Protein AF-A0AAW9EFM4-F1 (afdb_monomer)

Foldseek 3Di:
DQDPLLVQVLVVLVVVQKDFLVRSCVSVVDDSVVSVVSVVVLCVLQQWDFPDDPVGTMIGGHVVSVVSSVCPPDPPVVCPVVVVVCPDPVNVVVCVVPVPDDD

Mean predicted aligned error: 13.25 Å

Radius of gyration: 21.23 Å; Cα contacts (8 Å, |Δi|>4): 97; chains: 1; bounding box: 37×42×53 Å

Sequence (103 aa):
MASKSLWAIVDFLRVNQTVTPRQVQNLLGCDCKKAHNLLLHLVRRAVVIRTGEPHHPVYSLQPGGELNIKQIKSKVRRNMVTSVCRTSPAMQRVLAFYGRASA

pLDDT: mean 79.12, std 14.89, range [40.62, 94.12]

Secondary structure (DSSP, 8-state):
---HHHHHHHHHHHHHSEE-HHHHHHHHT--HHHHHHHHHHHHHTTSEEE-S-SSS--EEEPTTHHHHHHTTS-------HHHHHHHSHHHHHHHHHH-----

Structure (mmCIF, N/CA/C/O backbone):
data_AF-A0AAW9EFM4-F1
#
_entry.id   AF-A0AAW9EFM4-F1
#
loop_
_atom_site.group_PDB
_atom_site.id
_atom_site.type_symbol
_atom_site.label_atom_id
_atom_site.label_alt_id
_atom_site.label_comp_id
_atom_site.label_asym_id
_atom_site.label_entity_id
_atom_site.label_seq_id
_atom_site.pdbx_PDB_ins_code
_atom_site.Cartn_x
_atom_site.Cartn_y
_atom_site.Cartn_z
_atom_site.occupancy
_atom_site.B_iso_or_equiv
_atom_site.auth_seq_id
_atom_site.auth_comp_id
_atom_site.auth_asym_id
_atom_site.auth_atom_id
_atom_site.pdbx_PDB_model_num
ATOM 1 N N . MET A 1 1 ? -9.289 -11.696 -10.796 1.00 46.38 1 MET A N 1
ATOM 2 C CA . MET A 1 1 ? -9.653 -10.368 -10.260 1.00 46.38 1 MET A CA 1
ATOM 3 C C . MET A 1 1 ? -8.787 -10.110 -9.038 1.00 46.38 1 MET A C 1
ATOM 5 O O . MET A 1 1 ? -8.505 -11.072 -8.335 1.00 46.38 1 MET A O 1
ATOM 9 N N . ALA A 1 2 ? -8.318 -8.878 -8.811 1.00 61.09 2 ALA A N 1
ATOM 10 C CA . ALA A 1 2 ? -7.687 -8.536 -7.531 1.00 61.09 2 ALA A CA 1
ATOM 11 C C . ALA A 1 2 ? -8.706 -8.728 -6.394 1.00 61.09 2 ALA A C 1
ATOM 13 O O . ALA A 1 2 ? -9.909 -8.595 -6.630 1.00 61.09 2 ALA A O 1
ATOM 14 N N . SER A 1 3 ? -8.253 -9.071 -5.188 1.00 76.31 3 SER A N 1
ATOM 15 C CA . SER A 1 3 ? -9.164 -9.293 -4.062 1.00 76.31 3 SER A CA 1
ATOM 16 C C . SER A 1 3 ? -9.934 -8.012 -3.718 1.00 76.31 3 SER A C 1
ATOM 18 O O . SER A 1 3 ? -9.376 -6.916 -3.746 1.00 76.31 3 SER A O 1
ATOM 20 N N . LYS A 1 4 ? -11.218 -8.154 -3.359 1.00 86.00 4 LYS A N 1
ATOM 21 C CA . LYS A 1 4 ? -12.128 -7.051 -2.985 1.00 86.00 4 LYS A CA 1
ATOM 22 C C . LYS A 1 4 ? -11.528 -6.120 -1.918 1.00 86.00 4 LYS A C 1
ATOM 24 O O . LYS A 1 4 ? -11.728 -4.914 -1.963 1.00 86.00 4 LYS A O 1
ATOM 29 N N . SER A 1 5 ? -10.727 -6.679 -1.010 1.00 87.19 5 SER A N 1
ATOM 30 C CA . SER A 1 5 ? -10.009 -5.946 0.035 1.00 87.19 5 SER A CA 1
ATOM 31 C C . SER A 1 5 ? -8.926 -4.997 -0.485 1.00 87.19 5 SER A C 1
ATOM 33 O O . SER A 1 5 ? -8.736 -3.935 0.094 1.00 87.19 5 SER A O 1
ATOM 35 N N . LEU A 1 6 ? -8.215 -5.348 -1.564 1.00 88.31 6 LEU A N 1
ATOM 36 C CA . LEU A 1 6 ? -7.157 -4.495 -2.120 1.00 88.31 6 LEU A CA 1
ATOM 37 C C . LEU A 1 6 ? -7.749 -3.270 -2.819 1.00 88.31 6 LEU A C 1
ATOM 39 O O . LEU A 1 6 ? -7.223 -2.174 -2.660 1.00 88.31 6 LEU A O 1
ATOM 43 N N . TRP A 1 7 ? -8.857 -3.454 -3.542 1.00 88.88 7 TRP A N 1
ATOM 44 C CA . TRP A 1 7 ? -9.586 -2.341 -4.152 1.00 88.88 7 TRP A CA 1
ATOM 45 C C . TRP A 1 7 ? -10.129 -1.379 -3.098 1.00 88.88 7 TRP A C 1
ATOM 47 O O . TRP A 1 7 ? -9.902 -0.184 -3.218 1.00 88.88 7 TRP A O 1
ATOM 57 N N . ALA A 1 8 ? -10.707 -1.896 -2.010 1.00 91.31 8 ALA A N 1
ATOM 58 C CA . ALA A 1 8 ? -11.212 -1.057 -0.925 1.00 91.31 8 ALA A CA 1
ATOM 59 C C . ALA A 1 8 ? -10.127 -0.158 -0.291 1.00 91.31 8 ALA A C 1
ATOM 61 O O . ALA A 1 8 ? -10.386 1.005 0.007 1.00 91.31 8 ALA A O 1
ATOM 62 N N . ILE A 1 9 ? -8.896 -0.664 -0.121 1.00 91.19 9 ILE A N 1
ATOM 63 C CA . ILE A 1 9 ? -7.767 0.142 0.383 1.00 91.19 9 ILE A CA 1
ATOM 64 C C . ILE A 1 9 ? -7.385 1.242 -0.616 1.00 91.19 9 ILE A C 1
ATOM 66 O O . ILE A 1 9 ? -7.046 2.354 -0.219 1.00 91.19 9 ILE A O 1
ATOM 70 N N . VAL A 1 10 ? -7.419 0.940 -1.911 1.00 89.25 10 VAL A N 1
ATOM 71 C CA . VAL A 1 10 ? -7.013 1.879 -2.965 1.00 89.25 10 VAL A CA 1
ATOM 72 C C . VAL A 1 10 ? -8.061 2.966 -3.169 1.00 89.25 10 VAL A C 1
ATOM 74 O O . VAL A 1 10 ? -7.698 4.133 -3.271 1.00 89.25 10 VAL A O 1
ATOM 77 N N . ASP A 1 11 ? -9.345 2.615 -3.126 1.00 90.75 11 ASP A N 1
ATOM 78 C CA . ASP A 1 11 ? -10.439 3.587 -3.155 1.00 90.75 11 ASP A CA 1
ATOM 79 C C . ASP A 1 11 ? -10.365 4.532 -1.944 1.00 90.75 11 ASP A C 1
ATOM 81 O O . ASP A 1 11 ? -10.511 5.745 -2.090 1.00 90.75 11 ASP A O 1
ATOM 85 N N . PHE A 1 12 ? -10.033 4.005 -0.759 1.00 91.88 12 PHE A N 1
ATOM 86 C CA . PHE A 1 12 ? -9.787 4.828 0.427 1.00 91.88 12 PHE A CA 1
ATOM 87 C C . PHE A 1 12 ? -8.599 5.781 0.251 1.00 91.88 12 PHE A C 1
ATOM 89 O O . PHE A 1 12 ? -8.684 6.955 0.622 1.00 91.88 12 PHE A O 1
ATOM 96 N N . LEU A 1 13 ? -7.499 5.291 -0.326 1.00 90.75 13 LEU A N 1
ATOM 97 C CA . LEU A 1 13 ? -6.301 6.082 -0.610 1.00 90.75 13 LEU A CA 1
ATOM 98 C C . LEU A 1 13 ? -6.537 7.163 -1.664 1.00 90.75 13 LEU A C 1
ATOM 100 O O . LEU A 1 13 ? -5.911 8.215 -1.589 1.00 90.75 13 LEU A O 1
ATOM 104 N N . ARG A 1 14 ? -7.451 6.944 -2.613 1.00 87.25 14 ARG A N 1
ATOM 105 C CA . ARG A 1 14 ? -7.823 7.959 -3.603 1.00 87.25 14 ARG A CA 1
ATOM 106 C C . ARG A 1 14 ? -8.481 9.180 -2.952 1.00 87.25 14 ARG A C 1
ATOM 108 O O . ARG A 1 14 ? -8.283 10.293 -3.423 1.00 87.25 14 ARG A O 1
ATOM 115 N N . VAL A 1 15 ? -9.224 8.976 -1.863 1.00 90.12 15 VAL A N 1
ATOM 116 C CA . VAL A 1 15 ? -9.902 10.054 -1.122 1.00 90.12 15 VAL A CA 1
ATOM 117 C C . VAL A 1 15 ? -8.988 10.682 -0.065 1.00 90.12 15 VAL A C 1
ATOM 119 O O . VAL A 1 15 ? -8.925 11.901 0.042 1.00 90.12 15 VAL A O 1
ATOM 122 N N . ASN A 1 16 ? -8.263 9.865 0.707 1.00 87.69 16 ASN A N 1
ATOM 123 C CA . ASN A 1 16 ? -7.525 10.319 1.896 1.00 87.69 16 ASN A CA 1
ATOM 124 C C . ASN A 1 16 ? -6.020 10.530 1.662 1.00 87.69 16 ASN A C 1
ATOM 126 O O . ASN A 1 16 ? -5.322 10.971 2.573 1.00 87.69 16 ASN A O 1
ATOM 130 N N . GLN A 1 17 ? -5.512 10.205 0.464 1.00 86.06 17 GLN A N 1
ATOM 131 C CA . GLN A 1 17 ? -4.111 10.287 0.004 1.00 86.06 17 GLN A CA 1
ATOM 132 C C . GLN A 1 17 ? -3.108 9.385 0.747 1.00 86.06 17 GLN A C 1
ATOM 134 O O . GLN A 1 17 ? -2.165 8.867 0.142 1.00 86.06 17 GLN A O 1
ATOM 139 N N . THR A 1 18 ? -3.316 9.162 2.044 1.00 92.31 18 THR A N 1
ATOM 140 C CA . THR A 1 18 ? -2.473 8.350 2.920 1.00 92.31 18 THR A CA 1
ATOM 141 C C . THR A 1 18 ? -3.299 7.359 3.734 1.00 92.31 18 THR A C 1
ATOM 143 O O . THR A 1 18 ? -4.503 7.528 3.933 1.00 92.31 18 THR A O 1
ATOM 146 N N . VAL A 1 19 ? -2.654 6.284 4.187 1.00 93.00 19 VAL A N 1
ATOM 147 C CA . VAL A 1 19 ? -3.280 5.266 5.027 1.00 93.00 19 VAL A CA 1
ATOM 148 C C . VAL A 1 19 ? -2.290 4.679 6.028 1.00 93.00 19 VAL A C 1
ATOM 150 O O . VAL A 1 19 ? -1.111 4.466 5.732 1.00 93.00 19 VAL A O 1
ATOM 153 N N . THR A 1 20 ? -2.788 4.370 7.220 1.00 92.50 20 THR A N 1
ATOM 154 C CA . THR A 1 20 ? 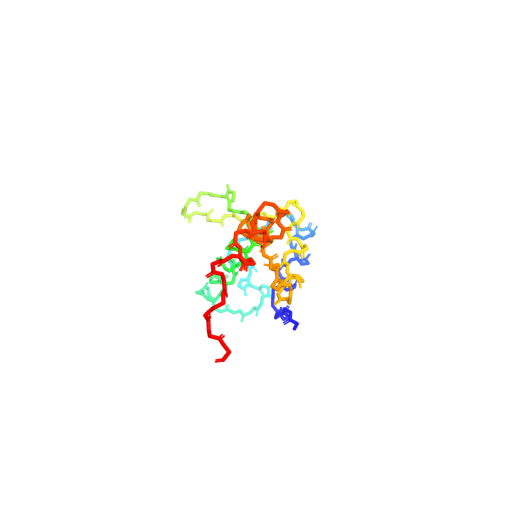-2.061 3.645 8.270 1.00 92.50 20 THR A CA 1
ATOM 155 C C . THR A 1 20 ? -2.589 2.211 8.417 1.00 92.50 20 THR A C 1
ATOM 157 O O . THR A 1 20 ? -3.757 1.947 8.117 1.00 92.50 20 THR A O 1
ATOM 160 N N . PRO A 1 21 ? -1.792 1.258 8.942 1.00 91.44 21 PRO A N 1
ATOM 161 C CA . PRO A 1 21 ? -2.261 -0.112 9.177 1.00 91.44 21 PRO A CA 1
ATOM 162 C C . PRO A 1 21 ? -3.521 -0.191 10.043 1.00 91.44 21 PRO A C 1
ATOM 164 O O . PRO A 1 21 ? -4.376 -1.041 9.811 1.00 91.44 21 PRO A O 1
ATOM 167 N N . ARG A 1 22 ? -3.657 0.720 11.013 1.00 91.19 22 ARG A N 1
ATOM 168 C CA . ARG A 1 22 ? -4.800 0.786 11.930 1.00 91.19 22 ARG A CA 1
ATOM 169 C C . ARG A 1 22 ? -6.069 1.283 11.229 1.00 91.19 22 ARG A C 1
ATOM 171 O O . ARG A 1 22 ? -7.147 0.759 11.477 1.00 91.19 22 ARG A O 1
ATOM 178 N N . GLN A 1 23 ? -5.941 2.222 10.290 1.00 92.31 23 GLN A N 1
ATOM 179 C CA . GLN A 1 23 ? -7.060 2.626 9.431 1.00 92.31 23 GLN A CA 1
ATOM 180 C C . GLN A 1 23 ? -7.500 1.488 8.507 1.00 92.31 23 GLN A C 1
ATOM 182 O O . GLN A 1 23 ? -8.694 1.238 8.390 1.00 92.31 23 GLN A O 1
ATOM 187 N N . VAL A 1 24 ? -6.558 0.744 7.914 1.00 92.56 24 VAL A N 1
ATOM 188 C CA . VAL A 1 24 ? -6.888 -0.449 7.109 1.00 92.56 24 VAL A CA 1
ATOM 189 C C . VAL A 1 24 ? -7.596 -1.509 7.952 1.00 92.56 24 VAL A C 1
ATOM 191 O O . VAL A 1 24 ? -8.542 -2.139 7.481 1.00 92.56 24 VAL A O 1
ATOM 194 N N . GLN A 1 25 ? -7.158 -1.691 9.200 1.00 94.12 25 GLN A N 1
ATOM 195 C CA . GLN A 1 25 ? -7.791 -2.594 10.154 1.00 94.12 25 GLN A CA 1
ATOM 196 C C . GLN A 1 25 ? -9.270 -2.241 10.354 1.00 94.12 25 GLN A C 1
ATOM 198 O O . GLN A 1 25 ? -10.126 -3.106 10.185 1.00 94.12 25 GLN A O 1
ATOM 203 N N . ASN A 1 26 ? -9.556 -0.968 10.638 1.00 93.44 26 ASN A N 1
ATOM 204 C CA . ASN A 1 26 ? -10.913 -0.470 10.856 1.00 93.44 26 ASN A CA 1
ATOM 205 C C . ASN A 1 26 ? -11.763 -0.525 9.579 1.00 93.44 26 ASN A C 1
ATOM 207 O O . ASN A 1 26 ? -12.941 -0.856 9.643 1.00 93.44 26 ASN A O 1
ATOM 211 N N . LEU A 1 27 ? -11.165 -0.244 8.418 1.00 92.69 27 LEU A N 1
ATOM 212 C CA . LEU A 1 27 ? -11.858 -0.235 7.129 1.00 92.69 27 LEU A CA 1
ATOM 213 C C . LEU A 1 27 ? -12.293 -1.633 6.678 1.00 92.69 27 LEU A C 1
ATOM 215 O O . LEU A 1 27 ? -13.362 -1.796 6.098 1.00 92.69 27 LEU A O 1
ATOM 219 N N . LEU A 1 28 ? -11.455 -2.643 6.916 1.00 91.56 28 LEU A N 1
ATOM 220 C CA . LEU A 1 28 ? -11.706 -4.020 6.481 1.00 91.56 28 LEU A CA 1
ATOM 221 C C . LEU A 1 28 ? -12.235 -4.932 7.594 1.00 91.56 28 LEU A C 1
ATOM 223 O O . LEU A 1 28 ? -12.536 -6.091 7.309 1.00 91.56 28 LEU A O 1
ATOM 227 N N . GLY A 1 29 ? -12.289 -4.458 8.844 1.00 92.31 29 GLY A N 1
ATOM 228 C CA . GLY A 1 29 ? -12.633 -5.278 10.011 1.00 92.31 29 GLY A CA 1
ATOM 229 C C . GLY A 1 29 ? -11.724 -6.503 10.166 1.00 92.31 29 GLY A C 1
ATOM 230 O O . GLY A 1 29 ? -12.197 -7.587 10.495 1.00 92.31 29 GLY A O 1
ATOM 231 N N . CYS A 1 30 ? -10.435 -6.372 9.836 1.00 90.44 30 CYS A N 1
ATOM 232 C CA . CYS A 1 30 ? -9.488 -7.492 9.792 1.00 90.44 30 CYS A CA 1
ATOM 233 C C . CYS A 1 30 ? -8.443 -7.421 10.913 1.00 90.44 30 CYS A C 1
ATOM 235 O O . CYS A 1 30 ? -8.327 -6.407 11.588 1.00 90.44 30 CYS A O 1
ATOM 237 N N . ASP A 1 31 ? -7.650 -8.477 11.109 1.00 92.44 31 ASP A N 1
ATOM 238 C CA . ASP A 1 31 ? -6.552 -8.453 12.083 1.00 92.44 31 ASP A CA 1
ATOM 239 C C . ASP A 1 31 ? -5.434 -7.488 11.678 1.00 92.44 31 ASP A C 1
ATOM 241 O O . ASP A 1 31 ? -5.103 -7.347 10.496 1.00 92.44 31 ASP A O 1
ATOM 245 N N . CYS A 1 32 ? -4.746 -6.910 12.665 1.00 87.50 32 CYS A N 1
ATOM 246 C CA . CYS A 1 32 ? -3.616 -6.005 12.439 1.00 87.50 32 CYS A CA 1
ATOM 247 C C . CYS A 1 32 ? -2.489 -6.646 11.602 1.00 87.50 32 CYS A C 1
ATOM 249 O O . CYS A 1 32 ? -1.952 -6.013 10.690 1.00 87.50 32 CYS A O 1
ATOM 251 N N . LYS A 1 33 ? -2.180 -7.932 11.834 1.00 90.88 33 LYS A N 1
ATOM 252 C CA . LYS A 1 33 ? -1.200 -8.699 11.041 1.00 90.88 33 LYS A CA 1
ATOM 253 C C . LYS A 1 33 ? -1.631 -8.817 9.578 1.00 90.88 33 LYS A C 1
ATOM 255 O O . LYS A 1 33 ? -0.812 -8.688 8.670 1.00 90.88 33 LYS A O 1
ATOM 260 N N . LYS A 1 34 ? -2.927 -9.039 9.340 1.00 91.56 34 LYS A N 1
ATOM 261 C CA . LYS A 1 34 ? -3.496 -9.177 7.997 1.00 91.56 34 LYS A CA 1
ATOM 262 C C . LYS A 1 34 ? -3.495 -7.838 7.262 1.00 91.56 34 LYS A C 1
ATOM 264 O O . LYS A 1 34 ? -3.057 -7.793 6.115 1.00 91.56 34 LYS A O 1
ATOM 269 N N . ALA A 1 35 ? -3.890 -6.756 7.933 1.00 91.56 35 ALA A N 1
ATOM 270 C CA . ALA A 1 35 ? -3.81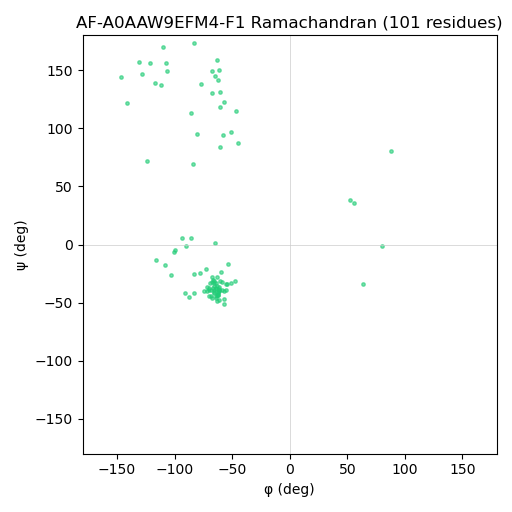4 -5.394 7.405 1.00 91.56 35 ALA A CA 1
ATOM 271 C C . ALA A 1 35 ? -2.378 -5.023 7.002 1.00 91.56 35 ALA A C 1
ATOM 273 O O . ALA A 1 35 ? -2.143 -4.548 5.889 1.00 91.56 35 ALA A O 1
ATOM 274 N N . HIS A 1 36 ? -1.403 -5.316 7.868 1.00 89.81 36 HIS A N 1
ATOM 275 C CA . HIS A 1 36 ? 0.007 -5.079 7.576 1.00 89.81 36 HIS A CA 1
ATOM 276 C C . HIS A 1 36 ? 0.490 -5.882 6.359 1.00 89.81 36 HIS A C 1
ATOM 278 O O . HIS A 1 36 ? 1.080 -5.311 5.445 1.00 89.81 36 HIS A O 1
ATOM 284 N N . ASN A 1 37 ? 0.179 -7.181 6.289 1.00 91.38 37 ASN A N 1
ATOM 285 C CA . ASN A 1 37 ? 0.550 -8.030 5.153 1.00 91.38 37 ASN A CA 1
ATOM 286 C C . ASN A 1 37 ? -0.072 -7.563 3.826 1.00 91.38 37 ASN A C 1
ATOM 288 O O . ASN A 1 37 ? 0.587 -7.636 2.787 1.00 91.38 37 ASN A O 1
ATOM 292 N N . LEU A 1 38 ? -1.312 -7.061 3.843 1.00 91.06 38 LEU A N 1
ATOM 293 C CA . LEU A 1 38 ? -1.961 -6.482 2.660 1.00 91.06 38 LEU A CA 1
ATOM 294 C C . LEU A 1 38 ? -1.234 -5.224 2.178 1.00 91.06 38 LEU A C 1
ATOM 296 O O . LEU A 1 38 ? -0.948 -5.105 0.987 1.00 91.06 38 LEU A O 1
ATOM 300 N N . LEU A 1 39 ? -0.878 -4.319 3.090 1.00 90.94 39 LEU A N 1
ATOM 301 C CA . LEU A 1 39 ? -0.099 -3.124 2.755 1.00 90.94 39 LEU A CA 1
ATOM 302 C C . LEU A 1 39 ? 1.282 -3.494 2.208 1.00 90.94 39 LEU A C 1
ATOM 304 O O . LEU A 1 39 ? 1.712 -2.958 1.192 1.00 90.94 39 LEU A O 1
ATOM 308 N N . LEU A 1 40 ? 1.945 -4.479 2.810 1.00 91.50 40 LEU A N 1
ATOM 309 C CA . LEU A 1 40 ? 3.236 -4.984 2.344 1.00 91.50 40 LEU A CA 1
ATOM 310 C C . LEU A 1 40 ? 3.129 -5.602 0.939 1.00 91.50 40 LEU A C 1
ATOM 312 O O . LEU A 1 40 ? 4.026 -5.432 0.111 1.00 91.50 40 LEU A O 1
ATOM 316 N N . HIS A 1 41 ? 2.011 -6.266 0.632 1.00 90.12 41 HIS A N 1
ATOM 317 C CA . HIS A 1 41 ? 1.721 -6.753 -0.716 1.00 90.12 41 HIS A CA 1
ATOM 318 C C . HIS A 1 41 ? 1.568 -5.606 -1.723 1.00 90.12 41 HIS A C 1
ATOM 320 O O . HIS A 1 41 ? 2.135 -5.675 -2.814 1.00 90.12 41 HIS A O 1
ATOM 326 N N . LEU A 1 42 ? 0.848 -4.543 -1.354 1.00 89.44 42 LEU A N 1
ATOM 327 C CA . LEU A 1 42 ? 0.675 -3.353 -2.191 1.00 89.44 42 LEU A CA 1
ATOM 328 C C . LEU A 1 42 ? 2.007 -2.621 -2.433 1.00 89.44 42 LEU A C 1
ATOM 330 O O . LEU A 1 42 ? 2.262 -2.192 -3.559 1.00 89.44 42 LEU A O 1
ATOM 334 N N . VAL A 1 43 ? 2.888 -2.551 -1.429 1.00 89.69 43 VAL A N 1
ATOM 335 C CA . VAL A 1 43 ? 4.244 -1.987 -1.573 1.00 89.69 43 VAL A CA 1
ATOM 336 C C . VAL A 1 43 ? 5.081 -2.803 -2.553 1.00 89.69 43 VAL A C 1
ATOM 338 O O . VAL A 1 43 ? 5.658 -2.252 -3.486 1.00 89.69 43 VAL A O 1
ATOM 341 N N . ARG A 1 44 ? 5.109 -4.135 -2.406 1.00 88.12 44 ARG A N 1
ATOM 342 C CA . ARG A 1 44 ? 5.839 -5.027 -3.331 1.00 88.12 44 ARG A CA 1
ATOM 343 C C . ARG A 1 44 ? 5.351 -4.918 -4.776 1.00 88.12 44 ARG A C 1
ATOM 345 O O . ARG A 1 44 ? 6.081 -5.263 -5.699 1.00 88.12 44 ARG A O 1
ATOM 352 N N . ARG A 1 45 ? 4.109 -4.478 -4.969 1.00 85.06 45 ARG A N 1
ATOM 353 C CA . ARG A 1 45 ? 3.482 -4.267 -6.276 1.00 85.06 45 ARG A CA 1
ATOM 354 C C . ARG A 1 45 ? 3.623 -2.836 -6.793 1.00 85.06 45 ARG A C 1
ATOM 356 O O . ARG A 1 45 ? 3.037 -2.549 -7.830 1.00 85.06 45 ARG A O 1
ATOM 363 N N . ALA A 1 46 ? 4.371 -1.969 -6.105 1.00 86.06 46 ALA A N 1
ATOM 364 C CA . ALA A 1 46 ? 4.507 -0.555 -6.455 1.00 86.06 46 ALA A CA 1
ATOM 365 C C . ALA A 1 46 ? 3.135 0.133 -6.631 1.00 86.06 46 ALA A C 1
ATOM 367 O O . ALA A 1 46 ? 2.907 0.895 -7.568 1.00 86.06 46 ALA A O 1
ATOM 368 N N . VAL A 1 47 ? 2.168 -0.225 -5.776 1.00 88.50 47 VAL A N 1
ATOM 369 C CA . VAL A 1 47 ? 0.853 0.438 -5.722 1.00 88.50 47 VAL A CA 1
ATOM 370 C C . VAL A 1 47 ? 0.897 1.578 -4.711 1.00 88.50 47 VAL A C 1
ATOM 372 O O . VAL A 1 47 ? 0.378 2.663 -4.961 1.00 88.50 47 VAL A O 1
ATOM 375 N N . VAL A 1 48 ? 1.534 1.326 -3.569 1.00 91.06 48 VAL A N 1
ATOM 376 C CA . VAL A 1 48 ? 1.692 2.284 -2.475 1.00 91.06 48 VAL A CA 1
ATOM 377 C C . VAL A 1 48 ? 3.156 2.372 -2.084 1.00 91.06 48 VAL A C 1
ATOM 379 O O . VAL A 1 48 ? 3.876 1.373 -2.136 1.00 91.06 48 VAL A O 1
ATOM 382 N N . ILE A 1 49 ? 3.591 3.551 -1.662 1.00 91.00 49 ILE A N 1
ATOM 383 C CA . ILE A 1 49 ? 4.938 3.770 -1.135 1.00 91.00 49 ILE A CA 1
ATOM 384 C C . ILE A 1 49 ? 4.843 3.949 0.376 1.00 91.00 49 ILE A C 1
ATOM 386 O O . ILE A 1 49 ? 3.839 4.443 0.888 1.00 91.00 49 ILE A O 1
ATOM 390 N N . ARG A 1 50 ? 5.886 3.552 1.104 1.00 91.06 50 ARG A N 1
ATOM 391 C CA . ARG A 1 50 ? 5.993 3.838 2.536 1.00 91.06 50 ARG A CA 1
ATOM 392 C C . ARG A 1 50 ? 6.625 5.221 2.696 1.00 91.06 50 ARG A C 1
ATOM 394 O O . ARG A 1 50 ? 7.777 5.395 2.315 1.00 91.06 50 ARG A O 1
ATOM 401 N N . THR A 1 51 ? 5.866 6.180 3.211 1.00 87.88 51 THR A N 1
ATOM 402 C CA . THR A 1 51 ? 6.300 7.568 3.451 1.00 87.88 51 THR A CA 1
ATOM 403 C C . THR A 1 51 ? 6.602 7.859 4.915 1.00 87.88 51 THR A C 1
ATOM 405 O O . THR A 1 51 ? 7.374 8.766 5.199 1.00 87.88 51 THR A O 1
ATOM 408 N N . GLY A 1 52 ? 5.990 7.122 5.844 1.00 86.00 52 GLY A N 1
ATOM 409 C CA . 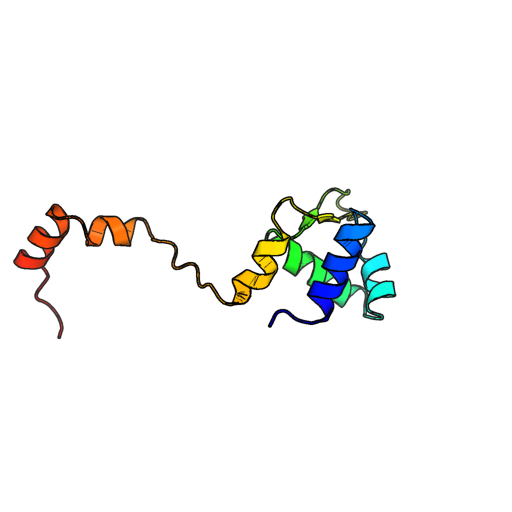GLY A 1 52 ? 6.189 7.332 7.280 1.00 86.00 52 GLY A CA 1
ATOM 410 C C . GLY A 1 52 ? 7.440 6.656 7.842 1.00 86.00 52 GLY A C 1
ATOM 411 O O . GLY A 1 52 ? 8.093 5.848 7.176 1.00 86.00 52 GLY A O 1
ATOM 412 N N . GLU A 1 53 ? 7.719 6.938 9.114 1.00 86.50 53 GLU A N 1
ATOM 413 C CA . GLU A 1 53 ? 8.833 6.343 9.847 1.00 86.50 53 GLU A CA 1
ATOM 414 C C . GLU A 1 53 ? 8.714 4.812 10.004 1.00 86.50 53 GLU A C 1
ATOM 416 O O . GLU A 1 53 ? 7.614 4.244 9.948 1.00 86.50 53 GLU A O 1
ATOM 421 N N . PRO A 1 54 ? 9.831 4.101 10.258 1.00 78.12 54 PRO A N 1
ATOM 422 C CA . PRO A 1 54 ? 9.825 2.652 10.455 1.00 78.12 54 PRO A CA 1
ATOM 423 C C . PRO A 1 54 ? 8.865 2.188 11.559 1.00 78.12 54 PRO A C 1
ATOM 425 O O . PRO A 1 54 ? 8.176 1.180 11.376 1.00 78.12 54 PRO A O 1
ATOM 428 N N . HIS A 1 55 ? 8.789 2.937 12.663 1.00 82.44 55 HIS A N 1
ATOM 429 C CA . HIS A 1 55 ? 7.934 2.640 13.819 1.00 82.44 55 HIS A CA 1
ATOM 430 C C . HIS A 1 55 ? 6.488 3.120 13.638 1.00 82.44 55 HIS A C 1
ATOM 432 O O . HIS A 1 55 ? 5.564 2.521 14.191 1.00 82.44 55 HIS A O 1
ATOM 438 N N . HIS A 1 56 ? 6.276 4.132 12.795 1.00 84.56 56 HIS A N 1
ATOM 439 C CA . HIS A 1 56 ? 4.964 4.686 12.467 1.00 84.56 56 HIS A CA 1
ATOM 440 C C . HIS A 1 56 ? 4.737 4.649 10.950 1.00 84.56 56 HIS A C 1
ATOM 442 O O . HIS A 1 56 ? 4.773 5.684 10.282 1.00 84.56 56 HIS A O 1
ATOM 448 N N . PRO A 1 57 ? 4.520 3.446 10.377 1.00 87.62 57 PRO A N 1
ATOM 449 C CA . PRO A 1 57 ? 4.322 3.300 8.945 1.00 87.62 57 PRO A CA 1
ATOM 450 C C . PRO A 1 57 ? 3.105 4.086 8.461 1.00 87.62 57 PRO A C 1
ATOM 452 O O . PRO A 1 57 ? 1.964 3.761 8.798 1.00 87.62 57 PRO A O 1
ATOM 455 N N . VAL A 1 58 ? 3.367 5.048 7.585 1.00 93.06 58 VAL A N 1
ATOM 456 C CA . VAL A 1 58 ? 2.365 5.714 6.753 1.00 93.06 58 VAL A CA 1
ATOM 457 C C . VAL A 1 58 ? 2.616 5.296 5.314 1.00 93.06 58 VAL A C 1
ATOM 459 O O . VAL A 1 58 ? 3.769 5.212 4.881 1.00 93.06 58 VAL A O 1
ATOM 462 N N . TYR A 1 59 ? 1.544 4.992 4.593 1.00 92.88 59 TYR A N 1
ATOM 463 C CA . TYR A 1 59 ? 1.598 4.623 3.187 1.00 92.88 59 TYR A CA 1
ATOM 46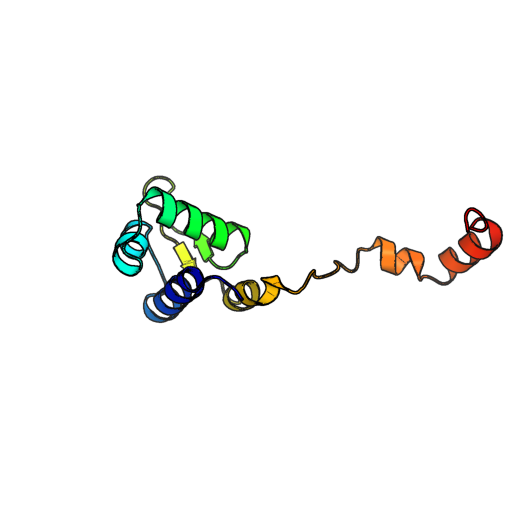4 C C . TYR A 1 59 ? 0.835 5.648 2.364 1.00 92.88 59 TYR A C 1
ATOM 466 O O . TYR A 1 59 ? -0.248 6.062 2.768 1.00 92.88 59 TYR A O 1
ATOM 474 N N . SER A 1 60 ? 1.365 6.026 1.208 1.00 91.88 60 SER A N 1
ATOM 475 C CA . SER A 1 60 ? 0.674 6.883 0.243 1.00 91.88 60 SER A CA 1
ATOM 476 C C . SER A 1 60 ? 0.540 6.185 -1.102 1.00 91.88 60 SER A C 1
ATOM 478 O O . SER A 1 60 ? 1.297 5.263 -1.427 1.00 91.88 60 SER A O 1
ATOM 480 N N . LEU A 1 61 ? -0.455 6.598 -1.884 1.00 90.62 61 LEU A N 1
ATOM 481 C CA . LEU A 1 61 ? -0.652 6.068 -3.227 1.00 90.62 61 LEU A CA 1
ATOM 482 C C . LEU A 1 61 ? 0.500 6.513 -4.137 1.00 90.62 61 LEU A C 1
ATOM 484 O O . LEU A 1 61 ? 0.833 7.696 -4.199 1.00 90.62 61 LEU A O 1
ATOM 488 N N . GLN A 1 62 ? 1.102 5.570 -4.860 1.00 88.00 62 GLN A N 1
ATOM 489 C CA . GLN A 1 62 ? 2.119 5.903 -5.852 1.00 88.00 62 GLN A CA 1
ATOM 490 C C . GLN A 1 62 ? 1.443 6.454 -7.120 1.00 88.00 62 GLN A C 1
ATOM 492 O O . GLN A 1 62 ? 0.445 5.873 -7.562 1.00 88.00 62 GLN A O 1
ATOM 497 N N . PRO A 1 63 ? 1.966 7.519 -7.760 1.00 83.06 63 PRO A N 1
ATOM 498 C CA . PRO A 1 63 ? 1.453 7.967 -9.053 1.00 83.06 63 PRO A CA 1
ATOM 499 C C . PRO A 1 63 ? 1.529 6.825 -10.079 1.00 83.06 63 PRO A C 1
ATOM 501 O O . PRO A 1 63 ? 2.588 6.241 -10.299 1.00 83.06 63 PRO A O 1
ATOM 504 N N . GLY A 1 64 ? 0.384 6.460 -10.664 1.00 78.12 64 GLY A N 1
ATOM 505 C CA . GLY A 1 64 ? 0.260 5.318 -11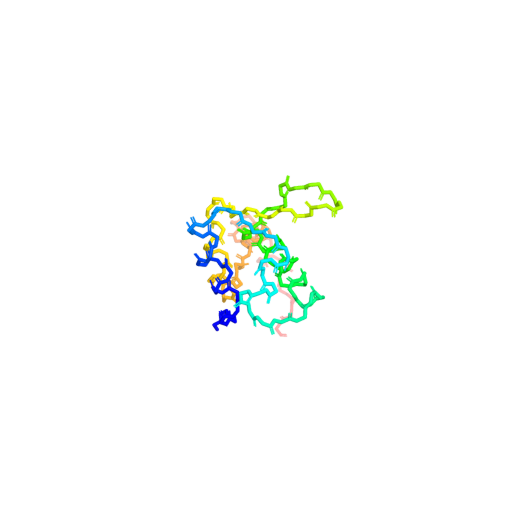.583 1.00 78.12 64 GLY A CA 1
ATOM 506 C C . GLY A 1 64 ? 0.156 3.936 -10.915 1.00 78.12 64 GLY A C 1
ATOM 507 O O . GLY A 1 64 ? -0.026 2.938 -11.612 1.00 78.12 64 GLY A O 1
ATOM 508 N N . GLY A 1 65 ? 0.203 3.852 -9.581 1.00 78.25 65 GLY A N 1
ATOM 509 C CA . GLY A 1 65 ? 0.156 2.594 -8.827 1.00 78.25 65 GLY A CA 1
ATOM 510 C C . GLY A 1 65 ? -1.148 1.806 -8.995 1.00 78.25 65 GLY A C 1
ATOM 511 O O . GLY A 1 65 ? -1.148 0.577 -8.952 1.00 78.25 65 GLY A O 1
ATOM 512 N N . GLU A 1 66 ? -2.263 2.482 -9.277 1.00 74.50 66 GLU A N 1
ATOM 513 C CA . GLU A 1 66 ? -3.566 1.844 -9.521 1.00 74.50 66 GLU A CA 1
ATOM 514 C C . GLU A 1 66 ? -3.544 0.884 -10.728 1.00 74.50 66 GLU A C 1
ATOM 516 O O . GLU A 1 66 ? -4.230 -0.144 -10.743 1.00 74.50 66 GLU A O 1
ATOM 521 N N . LEU A 1 67 ? -2.708 1.177 -11.731 1.00 73.12 67 LEU A N 1
ATOM 522 C CA . LEU A 1 67 ? -2.546 0.344 -12.925 1.00 73.12 67 LEU A CA 1
ATOM 523 C C . LEU A 1 67 ? -1.893 -1.008 -12.586 1.00 73.12 67 LEU A C 1
ATOM 525 O O . LEU A 1 67 ? -2.191 -2.022 -13.226 1.00 73.12 67 LEU A O 1
ATOM 529 N N . ASN A 1 68 ? -1.076 -1.057 -11.528 1.00 73.19 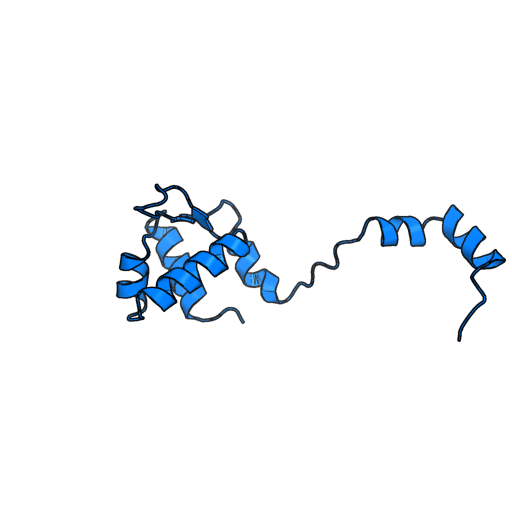68 ASN A N 1
ATOM 530 C CA . ASN A 1 68 ? -0.381 -2.266 -11.083 1.00 73.19 68 ASN A CA 1
ATOM 531 C C . ASN A 1 68 ? -1.323 -3.291 -10.425 1.00 73.19 68 ASN A C 1
ATOM 533 O O . ASN A 1 68 ? -1.031 -4.488 -10.428 1.00 73.19 68 ASN A O 1
ATOM 537 N N . ILE A 1 69 ? -2.495 -2.864 -9.940 1.00 71.44 69 ILE A N 1
ATOM 538 C CA . ILE A 1 69 ? -3.516 -3.759 -9.363 1.00 71.44 69 ILE A CA 1
ATOM 539 C C . ILE A 1 69 ? -4.171 -4.616 -10.456 1.00 71.44 69 ILE A C 1
ATOM 541 O O . ILE A 1 69 ? -4.458 -5.797 -10.247 1.00 71.44 69 ILE A O 1
ATOM 545 N N . LYS A 1 70 ? -4.394 -4.050 -11.651 1.00 61.84 70 LYS A N 1
ATOM 546 C CA . LYS A 1 70 ? -4.976 -4.768 -12.802 1.00 61.84 70 LYS A CA 1
ATOM 547 C C . LYS A 1 70 ? -3.961 -5.668 -13.513 1.00 61.84 70 LYS A C 1
ATOM 549 O O . LYS A 1 70 ? -4.351 -6.688 -14.082 1.00 61.84 70 LYS A O 1
ATOM 554 N N . GLN A 1 71 ? -2.665 -5.363 -13.405 1.00 55.53 71 GLN A N 1
ATOM 555 C CA . GLN A 1 71 ? -1.568 -6.142 -14.001 1.00 55.53 71 GLN A CA 1
ATOM 556 C C . GLN A 1 71 ? -1.407 -7.566 -13.424 1.00 55.53 71 GLN A C 1
ATOM 558 O O . GLN A 1 71 ? -0.568 -8.326 -13.895 1.00 55.53 71 GLN A O 1
ATOM 563 N N . ILE A 1 72 ? -2.257 -8.001 -12.483 1.00 51.16 72 ILE A N 1
ATOM 564 C CA . ILE A 1 72 ? -2.318 -9.390 -11.983 1.00 51.16 72 ILE A CA 1
ATOM 565 C C . ILE A 1 72 ? -2.479 -10.432 -13.118 1.00 51.16 72 ILE A C 1
ATOM 567 O O . ILE A 1 72 ? -2.173 -11.603 -12.901 1.00 51.16 72 ILE A O 1
ATOM 571 N N . LYS A 1 73 ? -2.890 -10.042 -14.338 1.00 46.59 73 LYS A N 1
ATOM 572 C CA . LYS A 1 73 ? -2.912 -10.943 -15.510 1.00 46.59 73 LYS A CA 1
ATOM 573 C C . LYS A 1 73 ? -1.878 -10.688 -16.596 1.00 46.59 73 LYS A C 1
ATOM 575 O O . LYS A 1 73 ? -1.599 -11.619 -17.352 1.00 46.59 73 LYS A O 1
ATOM 580 N N . SER A 1 74 ? -1.245 -9.527 -16.673 1.00 44.47 74 SER A N 1
ATOM 581 C CA . SER A 1 74 ? -0.054 -9.436 -17.499 1.00 44.47 74 SER A CA 1
ATOM 582 C C . SER A 1 74 ? 1.082 -10.002 -16.661 1.00 44.47 74 SER A C 1
ATOM 584 O O . SER A 1 74 ? 1.789 -9.302 -15.941 1.00 44.47 74 SER A O 1
ATOM 586 N N . LYS A 1 75 ? 1.362 -11.294 -16.873 1.00 46.66 75 LYS A N 1
ATOM 587 C CA . LYS A 1 75 ? 2.736 -11.628 -17.242 1.00 46.66 75 LYS A CA 1
ATOM 588 C C . LYS A 1 75 ? 3.110 -10.591 -18.299 1.00 46.66 75 LYS A C 1
ATOM 590 O O . LYS A 1 75 ? 2.884 -10.816 -19.484 1.00 46.66 75 LYS A O 1
ATOM 595 N N . VAL A 1 76 ? 3.617 -9.432 -17.880 1.00 47.81 76 VAL A N 1
ATOM 596 C CA . VAL A 1 76 ? 4.525 -8.669 -18.702 1.00 47.81 76 VAL A CA 1
ATOM 597 C C . VAL A 1 76 ? 5.611 -9.699 -18.887 1.00 47.81 76 VAL A C 1
ATOM 599 O O . VAL A 1 76 ? 6.429 -9.946 -17.997 1.00 47.81 76 VAL A O 1
ATOM 602 N N . ARG A 1 77 ? 5.507 -10.441 -19.996 1.00 49.84 77 ARG A N 1
ATOM 603 C CA . ARG A 1 77 ? 6.665 -11.010 -20.635 1.00 49.84 77 ARG A CA 1
ATOM 604 C C . ARG A 1 77 ? 7.537 -9.783 -20.737 1.00 49.84 77 ARG A C 1
ATOM 606 O O . ARG A 1 77 ? 7.290 -8.917 -21.567 1.00 49.84 77 ARG A O 1
ATOM 613 N N . ARG A 1 78 ? 8.446 -9.627 -19.767 1.00 52.88 78 ARG A N 1
ATOM 614 C CA . ARG A 1 78 ? 9.592 -8.762 -19.941 1.00 52.88 78 ARG A CA 1
ATOM 615 C C . ARG A 1 78 ? 10.049 -9.191 -21.316 1.00 52.88 78 ARG A C 1
ATOM 617 O O . ARG A 1 78 ? 10.332 -10.381 -21.493 1.00 52.88 78 ARG A O 1
ATOM 624 N N . ASN A 1 79 ? 9.977 -8.295 -22.291 1.00 56.59 79 ASN A N 1
ATOM 625 C CA . ASN A 1 79 ? 10.732 -8.463 -23.512 1.00 56.59 79 ASN A CA 1
ATOM 626 C C . ASN A 1 79 ? 12.170 -8.469 -23.009 1.00 56.59 79 ASN A C 1
ATOM 628 O O . ASN A 1 79 ? 12.798 -7.437 -22.804 1.00 56.59 79 ASN A O 1
ATOM 632 N N . MET A 1 80 ? 12.591 -9.654 -22.573 1.00 58.31 80 MET A N 1
ATOM 633 C CA . MET A 1 80 ? 13.874 -9.918 -21.978 1.00 58.31 80 MET A CA 1
ATOM 634 C C . MET A 1 80 ? 14.816 -9.520 -23.097 1.00 58.31 80 MET A C 1
ATOM 636 O O . MET A 1 80 ? 14.557 -9.885 -24.243 1.00 58.31 80 MET A O 1
ATOM 640 N N . VAL A 1 81 ? 15.838 -8.720 -22.824 1.00 58.44 81 VAL A N 1
ATOM 641 C CA . VAL A 1 81 ? 16.782 -8.264 -23.859 1.00 58.44 81 VAL A CA 1
ATOM 642 C C . VAL A 1 81 ? 17.253 -9.448 -24.729 1.00 58.44 81 VAL A C 1
ATOM 644 O O . VAL A 1 81 ? 17.368 -9.341 -25.944 1.00 58.44 81 VAL A O 1
ATOM 647 N N . THR A 1 82 ? 17.331 -10.638 -24.127 1.00 60.62 82 THR A N 1
ATOM 648 C CA . THR A 1 82 ? 17.557 -11.933 -24.784 1.00 60.62 82 THR A CA 1
ATOM 649 C C . THR A 1 82 ? 16.576 -12.289 -25.916 1.00 60.62 82 THR A C 1
ATOM 651 O O . THR A 1 82 ? 16.985 -12.930 -26.875 1.00 60.62 82 THR A O 1
ATOM 654 N N . SER A 1 8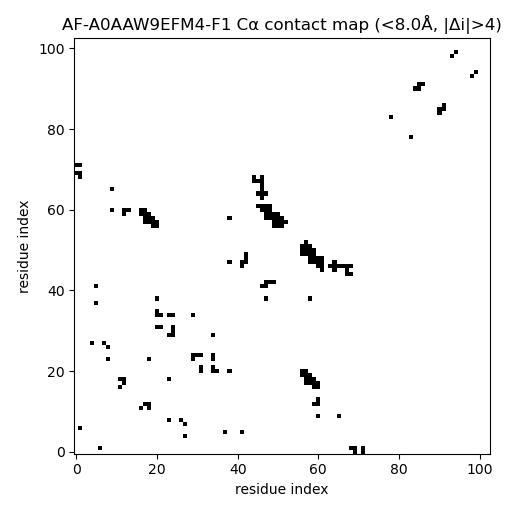3 ? 15.300 -11.897 -25.853 1.00 62.25 83 SER A N 1
ATOM 655 C CA . SER A 1 83 ? 14.296 -12.096 -26.913 1.00 62.25 83 SER A CA 1
ATOM 656 C C . SER A 1 83 ? 14.548 -11.222 -28.143 1.00 62.25 83 SER A C 1
ATOM 658 O O . SER A 1 83 ? 14.435 -11.723 -29.2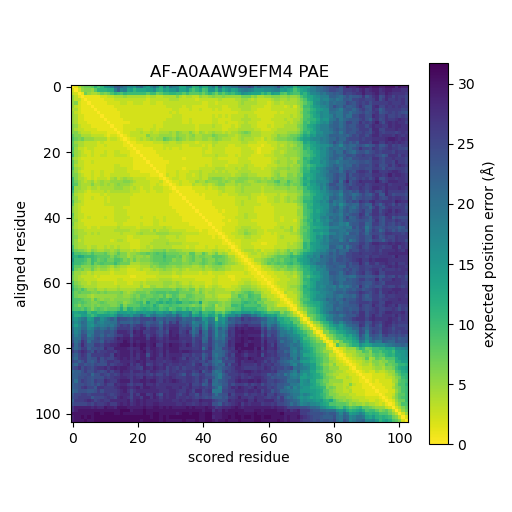61 1.00 62.25 83 SER A O 1
ATOM 660 N N . VAL A 1 84 ? 14.978 -9.970 -27.944 1.00 63.84 84 VAL A N 1
ATOM 661 C CA . VAL A 1 84 ? 15.375 -9.049 -29.023 1.00 63.84 84 VAL A CA 1
ATOM 662 C C . VAL A 1 84 ? 16.665 -9.544 -29.679 1.00 63.84 84 VAL A C 1
ATOM 664 O O . VAL A 1 84 ? 16.747 -9.649 -30.899 1.00 63.84 84 VAL A O 1
ATOM 667 N N . CYS A 1 85 ? 17.651 -9.963 -28.880 1.00 67.12 85 CYS A N 1
ATOM 668 C CA . CYS A 1 85 ? 18.896 -10.524 -29.406 1.00 67.12 85 CYS A CA 1
ATOM 669 C C . CYS A 1 85 ? 18.663 -11.834 -30.180 1.00 67.12 85 CYS A C 1
ATOM 671 O O . CYS A 1 85 ? 19.273 -12.029 -31.230 1.00 67.12 85 CYS A O 1
ATOM 673 N N . ARG A 1 86 ? 17.740 -12.697 -29.724 1.00 67.00 86 ARG A N 1
ATOM 674 C CA . ARG A 1 86 ? 17.351 -13.944 -30.415 1.00 67.00 86 ARG A CA 1
ATOM 675 C C . ARG A 1 86 ? 16.655 -13.722 -31.754 1.00 67.00 86 ARG A C 1
ATOM 677 O O . ARG A 1 86 ? 16.800 -14.554 -32.640 1.00 67.00 86 ARG A O 1
ATOM 684 N N . THR A 1 87 ? 15.908 -12.630 -31.902 1.00 70.62 87 THR A N 1
ATOM 685 C CA . THR A 1 87 ? 15.225 -12.286 -33.161 1.00 70.62 87 THR A CA 1
ATOM 686 C C . THR A 1 87 ? 16.074 -11.423 -34.096 1.00 70.62 87 THR A C 1
ATOM 688 O O . THR A 1 87 ? 15.638 -11.140 -35.207 1.00 70.62 87 THR A O 1
ATOM 691 N N . SER A 1 88 ? 17.297 -11.046 -33.701 1.00 79.44 88 SER A N 1
ATOM 692 C CA . SER A 1 88 ? 18.195 -10.280 -34.567 1.00 79.44 88 SER A CA 1
ATOM 693 C C . SER A 1 88 ? 18.631 -11.086 -35.809 1.00 79.44 88 SER A C 1
ATOM 695 O O . SER A 1 88 ? 18.878 -12.294 -35.701 1.00 79.44 88 SER A O 1
ATOM 697 N N . PRO A 1 89 ? 18.809 -10.441 -36.980 1.00 79.62 89 PRO A N 1
ATOM 698 C CA . PRO A 1 89 ? 19.240 -11.123 -38.206 1.00 79.62 89 PRO A CA 1
ATOM 699 C C . PRO A 1 89 ? 20.591 -11.834 -38.067 1.00 79.62 89 PRO A C 1
ATOM 701 O O . PRO A 1 89 ? 20.815 -12.877 -38.675 1.00 79.62 89 PRO A O 1
ATOM 704 N N . ALA A 1 90 ? 21.496 -11.291 -37.247 1.00 79.19 90 ALA A N 1
ATOM 705 C CA . ALA A 1 90 ? 22.790 -11.909 -36.969 1.00 79.19 90 ALA A CA 1
ATOM 706 C C . ALA A 1 90 ? 22.633 -13.219 -36.178 1.00 79.19 90 ALA A C 1
ATOM 708 O O . ALA A 1 90 ? 23.208 -14.238 -36.556 1.00 79.19 90 ALA A O 1
ATOM 709 N N . MET A 1 91 ? 21.803 -13.223 -35.130 1.00 79.38 91 MET A N 1
ATOM 710 C CA . MET A 1 91 ? 21.570 -14.414 -34.308 1.00 79.38 91 MET A CA 1
ATOM 711 C C . MET A 1 91 ? 20.788 -15.499 -35.059 1.00 79.38 91 MET A C 1
ATOM 713 O O . MET A 1 91 ? 21.059 -16.682 -34.872 1.00 79.38 91 MET A O 1
ATOM 717 N N . GLN A 1 92 ? 19.871 -15.123 -35.956 1.00 79.38 92 GLN A N 1
ATOM 718 C CA . GLN A 1 92 ? 19.177 -16.081 -36.825 1.00 79.38 92 GLN A CA 1
ATOM 719 C C . GLN A 1 92 ? 20.141 -16.836 -37.750 1.00 79.38 92 GLN A C 1
ATOM 721 O O . GLN A 1 92 ? 19.983 -18.040 -37.925 1.00 79.38 92 GLN A O 1
ATOM 726 N N . ARG A 1 93 ? 21.175 -16.175 -38.291 1.00 79.81 93 ARG A N 1
ATOM 727 C CA . ARG A 1 93 ? 22.211 -16.847 -39.102 1.00 79.81 93 ARG A CA 1
ATOM 728 C C . ARG A 1 93 ? 23.039 -17.827 -38.276 1.00 79.81 93 ARG A C 1
ATOM 730 O O . ARG A 1 93 ? 23.313 -18.929 -38.736 1.00 79.81 93 ARG A O 1
ATOM 737 N N . VAL A 1 94 ? 23.396 -17.447 -37.048 1.00 79.56 94 VAL A N 1
ATOM 738 C CA . VAL A 1 94 ? 24.107 -18.337 -36.117 1.00 79.56 94 VAL A CA 1
ATOM 739 C C . VAL A 1 94 ? 23.241 -19.552 -35.775 1.00 79.56 94 VAL A C 1
ATOM 741 O O . VAL A 1 94 ? 23.729 -20.673 -35.819 1.00 79.56 94 VAL A O 1
ATOM 744 N N . LEU A 1 95 ? 21.946 -19.364 -35.510 1.00 77.88 95 LEU A N 1
ATOM 745 C CA . LEU A 1 95 ? 21.011 -20.469 -35.267 1.00 77.88 95 LEU A CA 1
ATOM 746 C C . LEU A 1 95 ? 20.755 -21.327 -36.516 1.00 77.88 95 LEU A C 1
ATOM 748 O O . LEU A 1 95 ? 20.566 -22.529 -36.381 1.00 77.88 95 LEU A O 1
ATOM 752 N N . ALA A 1 96 ? 20.788 -20.765 -37.723 1.00 75.19 96 ALA A N 1
ATOM 753 C CA . ALA A 1 96 ? 20.698 -21.551 -38.955 1.00 75.19 96 ALA A CA 1
ATOM 754 C C . ALA A 1 96 ? 21.917 -22.472 -39.147 1.00 75.19 96 ALA A C 1
ATOM 756 O O . ALA A 1 96 ? 21.769 -23.580 -39.658 1.00 75.19 96 ALA A O 1
ATOM 757 N N . PHE A 1 97 ? 23.101 -22.035 -38.702 1.00 72.88 97 PHE A N 1
ATOM 758 C CA . PHE A 1 97 ? 24.332 -22.827 -38.763 1.00 72.88 97 PHE A CA 1
ATOM 759 C C . PHE A 1 97 ? 24.489 -23.815 -37.596 1.00 72.88 97 PHE A C 1
ATOM 761 O O . PHE A 1 97 ? 24.897 -24.951 -37.814 1.00 72.88 97 PHE A O 1
ATOM 768 N N . TYR A 1 98 ? 24.160 -23.404 -36.369 1.00 73.69 98 TYR A N 1
ATOM 769 C CA . TYR A 1 98 ? 24.458 -24.154 -35.138 1.00 73.69 98 TYR A CA 1
ATOM 770 C C . TYR A 1 98 ? 23.219 -24.633 -34.366 1.00 73.69 98 TYR A C 1
ATOM 772 O O . TYR A 1 98 ? 23.334 -25.438 -33.449 1.00 73.69 98 TYR A O 1
ATOM 780 N N . GLY A 1 99 ? 22.025 -24.132 -34.686 1.00 64.25 99 GLY A N 1
ATOM 781 C CA . GLY A 1 99 ? 20.800 -24.330 -33.899 1.00 64.25 99 GLY A CA 1
ATOM 782 C C . GLY A 1 99 ? 20.019 -25.607 -34.209 1.00 64.25 99 GLY A C 1
ATOM 783 O O . GLY A 1 99 ? 18.930 -25.791 -33.671 1.00 64.25 99 GLY A O 1
ATOM 784 N N . ARG A 1 100 ? 20.539 -26.498 -35.060 1.00 57.19 100 ARG A N 1
ATOM 785 C CA . ARG A 1 100 ? 19.899 -27.783 -35.370 1.00 57.19 100 ARG A CA 1
ATOM 786 C C . ARG A 1 100 ? 20.257 -28.830 -34.311 1.00 57.19 100 ARG A C 1
ATOM 788 O O . ARG A 1 100 ? 20.977 -29.779 -34.591 1.00 57.19 100 ARG A O 1
ATOM 795 N N . ALA A 1 101 ? 19.743 -28.655 -33.097 1.00 52.44 101 ALA A N 1
ATOM 796 C CA . ALA A 1 101 ? 19.690 -29.718 -32.099 1.00 52.44 101 ALA A CA 1
ATOM 797 C C . ALA A 1 101 ? 18.372 -29.640 -31.314 1.00 52.44 101 ALA A C 1
ATOM 799 O O . ALA A 1 101 ? 18.087 -28.631 -30.669 1.00 52.44 101 ALA A O 1
ATOM 800 N N . SER A 1 102 ? 17.625 -30.747 -31.385 1.00 46.94 102 SER A N 1
ATOM 801 C CA . SER A 1 102 ? 16.449 -31.120 -30.582 1.00 46.94 102 SER A CA 1
ATOM 802 C C . SER A 1 102 ? 15.078 -30.647 -31.090 1.00 46.94 102 SER A C 1
ATOM 804 O O . SER A 1 102 ? 14.507 -29.674 -30.596 1.00 46.94 102 SER A O 1
ATOM 806 N N . ALA A 1 103 ? 14.555 -31.400 -32.067 1.00 40.62 103 ALA A N 1
ATOM 807 C CA . ALA A 1 103 ? 13.132 -31.744 -32.149 1.00 40.62 103 ALA A CA 1
ATOM 808 C C . ALA A 1 103 ? 12.872 -32.968 -31.258 1.00 40.62 103 ALA A C 1
ATOM 810 O O . ALA A 1 103 ? 13.821 -33.777 -31.124 1.00 40.62 103 ALA A O 1
#

Solvent-accessible surface area (backbone atoms only — not comparable to full-atom values): 6035 Å² total; per-residue (Å²): 128,71,58,72,69,60,54,54,54,49,60,49,27,72,77,61,49,47,50,38,47,67,55,46,15,67,74,66,74,48,54,62,72,56,29,43,52,52,51,53,51,34,40,79,50,54,26,30,42,80,76,41,50,92,92,55,57,29,32,29,64,36,92,73,8,74,60,48,57,67,41,80,71,55,76,67,70,66,80,43,70,66,57,59,54,57,69,30,74,69,42,46,53,51,40,72,76,70,53,88,72,83,132

Nearest PDB structures (foldseek):
  4jba-assembly1_B  TM=5.987E-01  e=3.938E-04  Escherichia coli K-12
  6pcp-a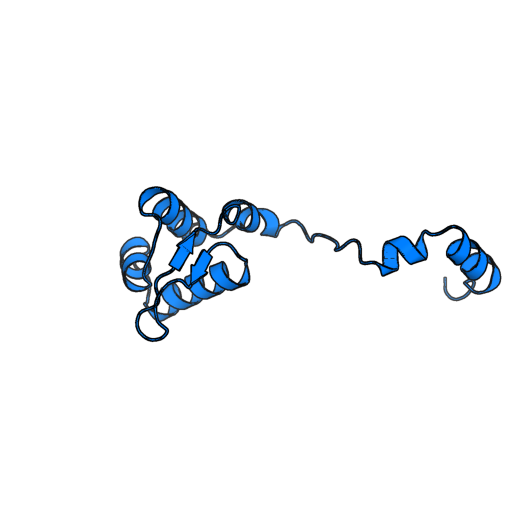ssembly2_B  TM=5.835E-01  e=6.162E-04  Bordetella pertussis
  3e6m-assembly4_H  TM=6.051E-01  e=9.044E-04  Ruegeria pomeroyi
  5k5r-assembly1_C  TM=6.805E-01  e=1.608E-03  Sulfolobus sp. NOB8H2
  4rs8-assembly1_B  TM=7.423E-01  e=4.473E-03  Sulfolobus sp. NOB8H2

Organism: NCBI:txid1639133